Protein AF-A0A257EWG7-F1 (afdb_monomer_lite)

Foldseek 3Di:
DDDDDDPPDPDLPPCQAPVSLVVCVVVVLFQPDDDDDDPPPDPPPPDPPPVVDGDDSVRSVVVSCNGNPDRPPPPCPVPCPPPPPCPVCVVVVVVVVVVVVVVVVVVD

Sequence (108 aa):
MPDKPTSDSPNPPDVVTADALRHGIDRGGAADKVAFPDPAAAPLGTDDEAAGFPPTREQVRMAAASELGPRPAATEETGAIPKLIRHRYAPVILALSFGLALLLVLLD

Secondary structure (DSSP, 8-state):
-PPPP-----PPP---SHHHHHHHIIIII-SS------TT-------S-----PPPHHHHHHHHHHHSSPPP-----S----TTTHHHHHHHHHHHHHHHHHHHHHH-

Radius of gyration: 26.79 Å; chains: 1; bounding box: 55×83×47 Å

pLDDT: mean 70.72, std 14.95, range [42.75, 95.12]

Structure (mmCIF, N/CA/C/O backbone):
data_AF-A0A257EWG7-F1
#
_entry.id   AF-A0A257EWG7-F1
#
loop_
_atom_site.group_PDB
_atom_site.id
_atom_site.type_symbol
_atom_site.label_atom_id
_atom_site.label_alt_id
_atom_site.label_comp_id
_atom_site.label_asym_id
_atom_site.label_entity_id
_atom_site.label_seq_id
_atom_site.pdbx_PDB_ins_code
_atom_site.Cartn_x
_atom_site.Cartn_y
_atom_site.Cartn_z
_atom_site.occupancy
_atom_site.B_iso_or_equiv
_atom_site.auth_seq_id
_atom_site.auth_comp_id
_atom_site.auth_asym_id
_atom_site.auth_atom_id
_atom_site.pdbx_PDB_model_num
ATOM 1 N N . MET A 1 1 ? 10.624 47.685 1.117 1.00 52.25 1 MET A N 1
ATOM 2 C CA . MET A 1 1 ? 9.654 46.601 1.373 1.00 52.25 1 MET A CA 1
ATOM 3 C C . MET A 1 1 ? 10.290 45.316 0.881 1.00 52.25 1 MET A C 1
ATOM 5 O O . MET A 1 1 ? 10.532 45.259 -0.314 1.00 52.25 1 MET A O 1
ATOM 9 N N . PRO A 1 2 ? 10.680 44.366 1.743 1.00 51.62 2 PRO A N 1
ATOM 10 C CA . PRO A 1 2 ? 11.081 43.047 1.272 1.00 51.62 2 PRO A CA 1
ATOM 11 C C . PRO A 1 2 ? 9.847 42.155 1.071 1.00 51.62 2 PRO A C 1
ATOM 13 O O . PRO A 1 2 ? 8.916 42.174 1.880 1.00 51.62 2 PRO A O 1
ATOM 16 N N . ASP A 1 3 ? 9.860 41.423 -0.038 1.00 52.50 3 ASP A N 1
ATOM 17 C CA . ASP A 1 3 ? 8.786 40.578 -0.551 1.00 52.50 3 ASP A CA 1
ATOM 18 C C . ASP A 1 3 ? 8.505 39.350 0.333 1.00 52.50 3 ASP A C 1
ATOM 20 O O . ASP A 1 3 ? 9.395 38.773 0.961 1.00 52.50 3 ASP A O 1
ATOM 24 N N . LYS A 1 4 ? 7.229 38.952 0.386 1.00 55.50 4 LYS A N 1
ATOM 25 C CA . LYS A 1 4 ? 6.715 37.802 1.143 1.00 55.50 4 LYS A CA 1
ATOM 26 C C . LYS A 1 4 ? 7.184 36.490 0.487 1.00 55.50 4 LYS A C 1
ATOM 28 O O . LYS A 1 4 ? 6.992 36.347 -0.719 1.00 55.50 4 LYS A O 1
ATOM 33 N N . PRO A 1 5 ? 7.716 35.506 1.237 1.00 47.91 5 PRO A N 1
ATOM 34 C CA . PRO A 1 5 ? 8.056 34.211 0.658 1.00 47.91 5 PRO A CA 1
ATOM 35 C C . PRO A 1 5 ? 6.779 33.485 0.213 1.00 47.91 5 PRO A C 1
ATOM 37 O O . PRO A 1 5 ? 5.868 33.241 1.008 1.00 47.91 5 PRO A O 1
ATOM 40 N N . THR A 1 6 ? 6.711 33.164 -1.077 1.00 55.03 6 THR A N 1
ATOM 41 C CA . THR A 1 6 ? 5.705 32.298 -1.695 1.00 55.03 6 THR A CA 1
ATOM 42 C C . THR A 1 6 ? 5.903 30.872 -1.186 1.00 55.03 6 THR A C 1
ATOM 44 O O . THR A 1 6 ? 6.751 30.133 -1.683 1.00 55.03 6 THR A O 1
ATOM 47 N N . SER A 1 7 ? 5.148 30.495 -0.155 1.00 53.28 7 SER A N 1
ATOM 48 C CA . SER A 1 7 ? 5.050 29.120 0.331 1.00 53.28 7 SER A CA 1
ATOM 49 C C . SER A 1 7 ? 4.105 28.327 -0.574 1.00 53.28 7 SER A C 1
ATOM 51 O O . SER A 1 7 ? 2.958 28.082 -0.212 1.00 53.28 7 SER A O 1
ATOM 53 N N . ASP A 1 8 ? 4.579 27.963 -1.762 1.00 49.31 8 ASP A N 1
ATOM 54 C CA . ASP A 1 8 ? 3.865 27.081 -2.696 1.00 49.31 8 ASP A CA 1
ATOM 55 C C . ASP A 1 8 ? 4.248 25.606 -2.447 1.00 49.31 8 ASP A C 1
ATOM 57 O O . ASP A 1 8 ? 4.474 24.818 -3.362 1.00 49.31 8 ASP A O 1
ATOM 61 N N . SER A 1 9 ? 4.392 25.232 -1.169 1.00 50.44 9 SER A N 1
ATOM 62 C CA . SER A 1 9 ? 4.481 23.824 -0.780 1.00 50.44 9 SER A CA 1
ATOM 63 C C . SER A 1 9 ? 3.075 23.235 -0.877 1.00 50.44 9 SER A C 1
ATOM 65 O O . SER A 1 9 ? 2.162 23.825 -0.290 1.00 50.44 9 SER A O 1
ATOM 67 N N . PRO A 1 10 ? 2.867 22.088 -1.551 1.00 48.53 10 PRO A N 1
ATOM 68 C CA . PRO A 1 10 ? 1.578 21.416 -1.542 1.00 48.53 10 PRO A CA 1
ATOM 69 C C . PRO A 1 10 ? 1.239 21.113 -0.087 1.00 48.53 10 PRO A C 1
ATOM 71 O O . PRO A 1 10 ? 1.907 20.300 0.554 1.00 48.53 10 PRO A O 1
ATOM 74 N N . ASN A 1 11 ? 0.254 21.818 0.467 1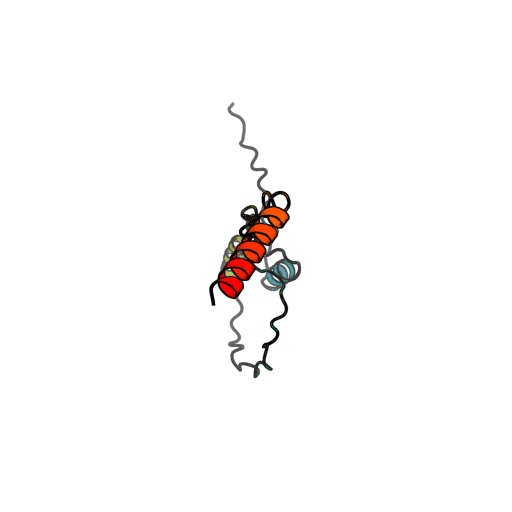.00 49.66 11 ASN A N 1
ATOM 75 C CA . ASN A 1 11 ? -0.294 21.461 1.763 1.00 49.66 11 ASN A CA 1
ATOM 76 C C . ASN A 1 11 ? -0.757 20.002 1.618 1.00 49.66 11 ASN A C 1
ATOM 78 O O . ASN A 1 11 ? -1.500 19.730 0.662 1.00 49.66 11 ASN A O 1
ATOM 82 N N . PRO A 1 12 ? -0.294 19.049 2.455 1.00 52.81 12 PRO A N 1
ATOM 83 C CA . PRO A 1 12 ? -0.848 17.706 2.417 1.00 52.81 12 PRO A CA 1
ATOM 84 C C . PRO A 1 12 ? -2.370 17.854 2.492 1.00 52.81 12 PRO A C 1
ATOM 86 O O . PRO A 1 12 ? -2.845 18.719 3.237 1.00 52.81 12 PRO A O 1
ATOM 89 N N . PRO A 1 13 ? -3.129 17.109 1.665 1.00 54.84 13 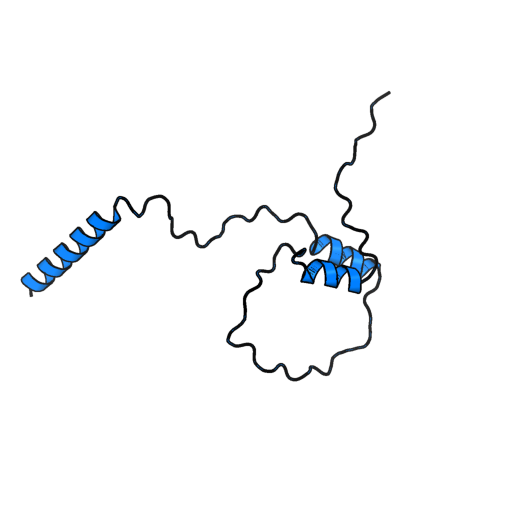PRO A N 1
ATOM 90 C CA . PRO A 1 13 ? -4.578 17.250 1.614 1.00 54.84 13 PRO A CA 1
ATOM 91 C C . PRO A 1 13 ? -5.116 17.239 3.042 1.00 54.84 13 PRO A C 1
ATOM 93 O O . PRO A 1 13 ? -4.577 16.513 3.874 1.00 54.84 13 PRO A O 1
ATOM 96 N N . ASP A 1 14 ? -6.126 18.062 3.330 1.00 61.16 14 ASP A N 1
ATOM 97 C CA . ASP A 1 14 ? -6.769 18.152 4.643 1.00 61.16 14 ASP A CA 1
ATOM 98 C C . ASP A 1 14 ? -7.360 16.781 5.027 1.00 61.16 14 ASP A C 1
ATOM 100 O O . ASP A 1 14 ? -8.553 16.505 4.889 1.00 61.16 14 ASP A O 1
ATOM 104 N N . VAL A 1 15 ? -6.510 15.868 5.493 1.00 61.62 15 VAL A N 1
ATOM 105 C CA . VAL A 1 15 ? -6.881 14.549 5.980 1.00 61.62 15 VAL A CA 1
ATOM 106 C C . VAL A 1 15 ? -7.315 14.747 7.419 1.00 61.62 15 VAL A C 1
ATOM 108 O O . VAL A 1 15 ? -6.564 14.606 8.381 1.00 61.62 15 VAL A O 1
ATOM 111 N N . VAL A 1 16 ? -8.560 15.188 7.548 1.00 72.56 16 VAL A N 1
ATOM 112 C CA . VAL A 1 16 ? -9.164 15.552 8.830 1.00 72.56 16 VAL A CA 1
ATOM 113 C C . VAL A 1 16 ? -9.652 14.310 9.591 1.00 72.56 16 VAL A C 1
ATOM 115 O O . VAL A 1 16 ? -9.871 14.374 10.803 1.00 72.56 16 VAL A O 1
ATOM 118 N N . THR A 1 17 ? -9.823 13.176 8.901 1.00 85.69 17 THR A N 1
ATOM 119 C CA . THR A 1 17 ? -10.386 11.934 9.446 1.00 85.69 17 THR A CA 1
ATOM 120 C C . THR A 1 17 ? -9.521 10.720 9.113 1.00 85.69 17 THR A C 1
ATOM 122 O O . THR A 1 17 ? -8.864 10.668 8.073 1.00 85.69 17 THR A O 1
ATOM 125 N N . ALA A 1 18 ? -9.553 9.711 9.989 1.00 84.62 18 ALA A N 1
ATOM 126 C CA . ALA A 1 18 ? -8.860 8.441 9.769 1.00 84.62 18 ALA A CA 1
ATOM 127 C C . ALA A 1 18 ? -9.330 7.735 8.484 1.00 84.62 18 ALA A C 1
ATOM 129 O O . ALA A 1 18 ? -8.541 7.098 7.795 1.00 84.62 18 ALA A O 1
ATOM 130 N N . ASP A 1 19 ? -10.605 7.899 8.129 1.00 85.38 19 ASP A N 1
ATOM 131 C CA . ASP A 1 19 ? -11.192 7.278 6.944 1.00 85.38 19 ASP A CA 1
ATOM 132 C C . ASP A 1 19 ? -10.686 7.918 5.640 1.00 85.38 19 ASP A C 1
ATOM 134 O O . ASP A 1 19 ? -10.402 7.227 4.661 1.00 85.38 19 ASP A O 1
ATOM 138 N N . ALA A 1 20 ? -10.477 9.240 5.643 1.00 84.56 20 ALA A N 1
ATOM 139 C CA . ALA A 1 20 ? -9.838 9.940 4.532 1.00 84.56 20 ALA A CA 1
ATOM 140 C C . ALA A 1 20 ? -8.358 9.545 4.388 1.00 84.56 20 ALA A C 1
ATOM 142 O O . ALA A 1 20 ? -7.878 9.396 3.262 1.00 84.56 20 ALA A O 1
ATOM 143 N N . LEU A 1 21 ? -7.657 9.326 5.510 1.00 86.06 21 LEU A N 1
ATOM 144 C CA . LEU A 1 21 ? -6.271 8.847 5.509 1.00 86.06 21 LEU A CA 1
ATOM 145 C C . LEU A 1 21 ? -6.183 7.459 4.878 1.00 86.06 21 LEU A C 1
ATOM 147 O O . LEU A 1 21 ? -5.393 7.247 3.960 1.00 86.06 21 LEU A O 1
ATOM 151 N N . ARG A 1 22 ? -7.052 6.545 5.320 1.00 84.88 22 ARG A N 1
ATOM 152 C CA . ARG A 1 22 ? -7.148 5.182 4.795 1.00 84.88 22 ARG A CA 1
ATOM 153 C C . ARG A 1 22 ? -7.385 5.175 3.288 1.00 84.88 22 ARG A C 1
ATOM 155 O O . ARG A 1 22 ? -6.623 4.557 2.557 1.00 84.88 22 ARG A O 1
ATOM 162 N N . HIS A 1 23 ? -8.358 5.948 2.813 1.00 83.44 23 HIS A N 1
ATOM 163 C CA . HIS A 1 23 ? -8.615 6.087 1.381 1.00 83.44 23 HIS A CA 1
ATOM 164 C C . HIS A 1 23 ? -7.415 6.642 0.596 1.00 83.44 23 HIS A C 1
ATOM 166 O O . HIS A 1 23 ?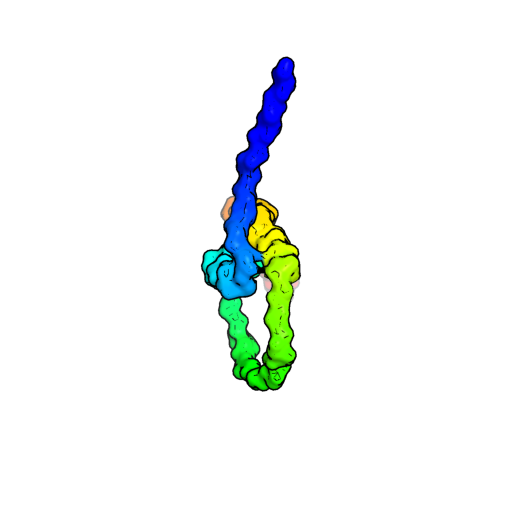 -7.246 6.311 -0.577 1.00 83.44 23 HIS A O 1
ATOM 172 N N . GLY A 1 24 ? -6.597 7.511 1.199 1.00 81.81 24 GLY A N 1
ATOM 173 C CA . GLY A 1 24 ? -5.353 7.989 0.594 1.00 81.81 24 GLY A CA 1
ATOM 174 C C . GLY A 1 24 ? -4.313 6.877 0.448 1.00 81.81 24 GLY A C 1
ATOM 175 O O . GLY A 1 24 ? -3.722 6.730 -0.621 1.00 81.81 24 GLY A O 1
ATOM 176 N N . ILE A 1 25 ? -4.145 6.063 1.492 1.00 81.00 25 ILE A N 1
ATOM 177 C CA . ILE A 1 25 ? -3.212 4.927 1.524 1.00 81.00 25 ILE A CA 1
ATOM 178 C C . ILE A 1 25 ? -3.644 3.836 0.540 1.00 81.00 25 ILE A C 1
ATOM 180 O O . ILE A 1 25 ? -2.830 3.401 -0.272 1.00 81.00 25 ILE A O 1
ATOM 184 N N . ASP A 1 26 ? -4.923 3.455 0.545 1.00 79.31 26 ASP A N 1
ATOM 185 C CA . ASP A 1 26 ? -5.468 2.394 -0.315 1.00 79.31 26 ASP A CA 1
ATOM 186 C C . ASP A 1 26 ? -5.340 2.734 -1.812 1.00 79.31 26 ASP A C 1
ATOM 188 O O . ASP A 1 26 ? -5.213 1.847 -2.655 1.00 79.31 26 ASP A O 1
ATOM 192 N N . ARG A 1 27 ? -5.313 4.030 -2.161 1.00 78.38 27 ARG A N 1
ATOM 193 C CA . ARG A 1 27 ? -5.042 4.514 -3.528 1.00 78.38 27 ARG A CA 1
ATOM 194 C C . ARG A 1 27 ? -3.552 4.585 -3.883 1.00 78.38 27 ARG A C 1
ATOM 196 O O . ARG A 1 27 ? -3.211 5.100 -4.946 1.00 78.38 27 ARG A O 1
ATOM 203 N N . GLY A 1 28 ? -2.669 4.096 -3.017 1.00 73.88 28 GLY A N 1
ATOM 204 C CA . GLY A 1 28 ? -1.221 4.129 -3.222 1.00 73.88 28 GLY A CA 1
ATOM 205 C C . GLY A 1 28 ? -0.574 5.474 -2.887 1.00 73.88 28 GLY A C 1
ATOM 206 O O . GLY A 1 28 ? 0.512 5.765 -3.379 1.00 73.88 28 GLY A O 1
ATOM 207 N N . GLY A 1 29 ? -1.226 6.306 -2.069 1.00 73.06 29 GLY A N 1
ATOM 208 C CA . GLY A 1 29 ? -0.657 7.565 -1.583 1.00 73.06 29 GLY A CA 1
ATOM 209 C C . GLY A 1 29 ? 0.448 7.391 -0.535 1.00 73.06 29 GLY A C 1
ATOM 210 O O . GLY A 1 29 ? 1.135 8.362 -0.239 1.00 73.06 29 GLY A O 1
ATOM 211 N N . ALA A 1 30 ? 0.628 6.178 0.005 1.00 75.19 30 ALA A N 1
ATOM 212 C CA . ALA A 1 30 ? 1.714 5.851 0.925 1.00 75.19 30 ALA A CA 1
ATOM 213 C C . ALA A 1 30 ? 3.025 5.578 0.170 1.00 75.19 30 ALA A C 1
ATOM 215 O O . ALA A 1 30 ? 3.052 4.828 -0.809 1.00 75.19 30 ALA A O 1
ATOM 216 N N . ALA A 1 31 ? 4.118 6.205 0.603 1.00 65.69 31 ALA A N 1
ATOM 217 C CA . ALA A 1 31 ? 5.370 6.245 -0.156 1.00 65.69 31 ALA A CA 1
ATOM 218 C C . ALA A 1 31 ? 6.209 4.949 -0.113 1.00 65.69 31 ALA A C 1
ATOM 220 O O . ALA A 1 31 ? 7.051 4.749 -0.992 1.00 65.69 31 ALA A O 1
ATOM 221 N N . ASP A 1 32 ? 5.991 4.080 0.871 1.00 66.81 32 ASP A N 1
ATOM 222 C CA . ASP A 1 32 ? 6.885 2.978 1.257 1.00 66.81 32 ASP A CA 1
ATOM 223 C C . ASP A 1 32 ? 6.341 1.570 0.949 1.00 66.81 32 ASP A C 1
ATOM 225 O O . ASP A 1 32 ? 7.094 0.595 0.970 1.00 66.81 32 ASP A O 1
ATOM 229 N N . LYS A 1 33 ? 5.049 1.440 0.632 1.00 63.94 33 LYS A N 1
ATOM 230 C CA . LYS A 1 33 ? 4.384 0.137 0.472 1.00 63.94 33 LYS A CA 1
ATOM 231 C C . LYS A 1 33 ? 4.343 -0.291 -0.996 1.00 63.94 33 LYS A C 1
ATOM 233 O O . LYS A 1 33 ? 3.779 0.393 -1.849 1.00 63.94 33 LYS A O 1
ATOM 238 N N . VAL A 1 34 ? 4.926 -1.453 -1.299 1.00 66.69 34 VAL A N 1
ATOM 239 C CA . VAL A 1 34 ? 4.796 -2.124 -2.603 1.00 66.69 34 VAL A CA 1
ATOM 240 C C . VAL A 1 34 ? 3.603 -3.074 -2.543 1.00 66.69 34 VAL A C 1
ATOM 242 O O . VAL A 1 34 ? 3.558 -3.958 -1.692 1.00 66.69 34 VAL A O 1
ATOM 245 N N . ALA A 1 35 ? 2.641 -2.915 -3.453 1.00 64.62 35 ALA A N 1
ATOM 246 C CA . ALA A 1 35 ? 1.517 -3.838 -3.572 1.00 64.62 35 ALA A CA 1
ATOM 247 C C . ALA A 1 35 ? 1.999 -5.182 -4.151 1.00 64.62 35 ALA A C 1
ATOM 249 O O . ALA A 1 35 ? 2.173 -5.311 -5.364 1.00 64.62 35 ALA A O 1
ATOM 250 N N . PHE A 1 36 ? 2.234 -6.175 -3.289 1.00 68.50 36 PHE A N 1
ATOM 251 C CA . PHE A 1 36 ? 2.633 -7.529 -3.680 1.00 68.50 36 PHE A CA 1
ATOM 252 C C . PHE A 1 36 ? 1.771 -8.578 -2.953 1.00 68.50 36 PHE A C 1
ATOM 254 O O . PHE A 1 36 ? 1.620 -8.478 -1.735 1.00 68.50 36 PHE A O 1
ATOM 261 N N . PRO A 1 37 ? 1.188 -9.569 -3.658 1.00 69.31 37 PRO A N 1
ATOM 262 C CA . PRO A 1 37 ? 0.422 -10.636 -3.016 1.00 69.31 37 PRO A CA 1
ATOM 263 C C . PRO A 1 37 ? 1.343 -11.530 -2.178 1.00 69.31 37 PRO A C 1
ATOM 265 O O . PRO A 1 37 ? 2.315 -12.058 -2.712 1.00 69.31 37 PRO A O 1
ATOM 268 N N . ASP A 1 38 ? 1.030 -11.736 -0.897 1.00 74.25 38 ASP A N 1
ATOM 269 C CA . ASP A 1 38 ? 1.726 -12.717 -0.057 1.00 74.25 38 ASP A CA 1
ATOM 270 C C . ASP A 1 38 ? 1.173 -14.135 -0.330 1.00 74.25 38 ASP A C 1
ATOM 272 O O . ASP A 1 38 ? 0.013 -14.407 -0.002 1.00 74.25 38 ASP A O 1
ATOM 276 N N . PRO A 1 39 ? 1.961 -15.059 -0.921 1.00 71.25 39 PRO A N 1
ATOM 277 C CA . PRO A 1 39 ? 1.516 -16.422 -1.220 1.00 71.25 39 PRO A CA 1
ATOM 278 C C . PRO A 1 39 ? 1.233 -17.267 0.029 1.00 71.25 39 PRO A C 1
ATOM 280 O O . PRO A 1 39 ? 0.588 -18.309 -0.083 1.00 71.25 39 PRO A O 1
ATOM 283 N N . ALA A 1 40 ? 1.739 -16.852 1.194 1.00 75.38 40 ALA A N 1
ATOM 284 C CA . ALA A 1 40 ? 1.588 -17.549 2.465 1.00 75.38 40 ALA A CA 1
ATOM 285 C C . ALA A 1 40 ? 0.619 -16.839 3.423 1.00 75.38 40 ALA A C 1
ATOM 287 O O . ALA A 1 40 ? 0.591 -17.191 4.603 1.00 75.38 40 ALA A O 1
ATOM 288 N N . ALA A 1 41 ? -0.188 -15.885 2.938 1.00 73.75 41 ALA A N 1
ATOM 289 C CA . ALA A 1 41 ? -1.245 -15.260 3.727 1.00 73.75 41 ALA A CA 1
ATOM 290 C C . ALA A 1 41 ? -2.233 -16.332 4.224 1.00 73.75 41 ALA A C 1
ATOM 292 O O . ALA A 1 41 ? -3.162 -16.744 3.526 1.00 73.75 41 ALA A O 1
ATOM 293 N N . ALA A 1 42 ? -1.993 -16.828 5.436 1.00 70.81 42 ALA A N 1
ATOM 294 C CA . ALA A 1 42 ? -2.872 -17.758 6.119 1.00 70.81 42 ALA A CA 1
ATOM 295 C C . ALA A 1 42 ? -4.204 -17.059 6.447 1.00 70.81 42 ALA A C 1
ATOM 297 O O . ALA A 1 42 ? -4.242 -15.828 6.540 1.00 70.81 42 ALA A O 1
ATOM 298 N N . PRO A 1 43 ? -5.299 -17.810 6.664 1.00 70.88 43 PRO A N 1
ATOM 299 C CA . PRO A 1 43 ? -6.521 -17.236 7.207 1.00 70.88 43 PRO A CA 1
ATOM 300 C C . PRO A 1 43 ? -6.176 -16.582 8.549 1.00 70.88 43 PRO A C 1
ATOM 302 O O . PRO A 1 43 ? -5.886 -17.287 9.516 1.00 70.88 43 PRO A O 1
ATOM 305 N N . LEU A 1 44 ? -6.147 -15.245 8.603 1.00 63.75 44 LEU A N 1
ATOM 306 C CA . LEU A 1 44 ? -6.027 -14.539 9.872 1.00 63.75 44 LEU A CA 1
ATOM 307 C C . LEU A 1 44 ? -7.259 -14.927 10.689 1.00 63.75 44 LEU A C 1
ATOM 309 O O . LEU A 1 44 ? -8.380 -14.548 10.345 1.00 63.75 44 LEU A O 1
ATOM 313 N N . GLY A 1 45 ? -7.057 -15.714 11.749 1.00 64.25 45 GLY A N 1
ATOM 314 C CA . GLY A 1 45 ? -8.032 -15.785 12.826 1.00 64.25 45 GLY A CA 1
ATOM 315 C C . GLY A 1 45 ? -8.321 -14.350 13.241 1.00 64.25 45 GLY A C 1
ATOM 316 O O . GLY A 1 45 ? -7.385 -13.578 13.442 1.00 64.25 45 GLY A O 1
ATOM 317 N N . THR A 1 46 ? -9.594 -13.968 13.225 1.00 61.72 46 THR A N 1
ATOM 318 C CA . THR A 1 46 ? -10.026 -12.625 13.601 1.00 61.72 46 THR A CA 1
ATOM 319 C C . THR A 1 46 ? -9.477 -12.337 14.989 1.00 61.72 46 THR A C 1
ATOM 321 O O . THR A 1 46 ? -9.864 -12.997 15.946 1.00 61.72 46 THR A O 1
ATOM 324 N N . ASP A 1 47 ? -8.515 -11.424 15.067 1.00 62.47 47 ASP A N 1
ATOM 325 C CA . ASP A 1 47 ? -8.014 -10.938 16.340 1.00 62.47 47 ASP A CA 1
ATOM 326 C C . ASP A 1 47 ? -9.172 -10.217 17.045 1.00 62.47 47 ASP A C 1
ATOM 328 O O . ASP A 1 47 ? -9.835 -9.369 16.439 1.00 62.47 47 ASP A O 1
ATOM 332 N N . ASP A 1 48 ? -9.453 -10.588 18.295 1.00 55.31 48 ASP A N 1
ATOM 333 C CA . ASP A 1 48 ? -10.544 -10.024 19.108 1.00 55.31 48 ASP A CA 1
ATOM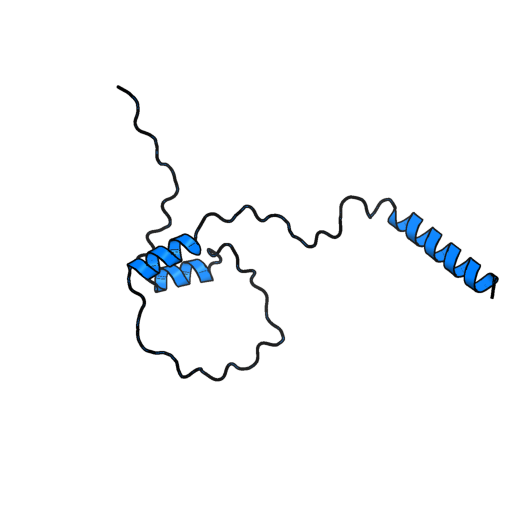 334 C C . ASP A 1 48 ? -10.259 -8.561 19.522 1.00 55.31 48 ASP A C 1
ATOM 336 O O . ASP A 1 48 ? -11.071 -7.902 20.178 1.00 55.31 48 ASP A O 1
ATOM 340 N N . GLU A 1 49 ? -9.117 -8.003 19.126 1.00 57.50 49 GLU A N 1
ATOM 341 C CA . GLU A 1 49 ? -8.639 -6.694 19.558 1.00 57.50 49 GLU A CA 1
ATOM 342 C C . GLU A 1 49 ? -9.110 -5.528 18.669 1.00 57.50 49 GLU A C 1
ATOM 344 O O . GLU A 1 49 ? -8.333 -4.702 18.193 1.00 57.50 49 GLU A O 1
ATOM 349 N N . ALA A 1 50 ? -10.423 -5.358 18.513 1.00 65.94 50 ALA A N 1
ATOM 350 C CA . ALA A 1 50 ? -10.982 -4.046 18.175 1.00 65.94 50 ALA A CA 1
ATOM 351 C C . ALA A 1 50 ? -11.282 -3.277 19.474 1.00 65.94 50 ALA A C 1
ATOM 353 O O . ALA A 1 50 ? -12.439 -3.082 19.839 1.00 65.94 50 ALA A O 1
ATOM 354 N N . ALA A 1 51 ? -10.241 -2.824 20.184 1.00 61.91 51 ALA A N 1
ATOM 355 C CA . ALA A 1 51 ? -10.338 -2.198 21.514 1.00 61.91 51 ALA A CA 1
ATOM 356 C C . ALA A 1 51 ? -11.154 -0.878 21.587 1.00 61.91 51 ALA A C 1
ATOM 358 O O . ALA A 1 51 ? -11.198 -0.236 22.632 1.00 61.91 51 ALA A O 1
ATOM 359 N N . GLY A 1 52 ? -11.816 -0.447 20.508 1.00 65.56 52 GLY A N 1
ATOM 360 C CA . GLY A 1 52 ? -12.842 0.601 20.544 1.00 65.56 52 GLY A CA 1
ATOM 361 C C . GLY A 1 52 ? -12.345 2.036 20.747 1.00 65.56 52 GLY A C 1
ATOM 362 O O . GLY A 1 52 ? -13.169 2.939 20.873 1.00 65.56 52 GLY A O 1
ATOM 363 N N . PHE A 1 53 ? -11.033 2.280 20.750 1.00 74.00 53 PHE A N 1
ATOM 364 C CA . PHE A 1 53 ? -10.465 3.623 20.889 1.00 74.00 53 PHE A CA 1
ATOM 365 C C . PHE A 1 53 ? -10.105 4.214 19.519 1.00 74.00 53 PHE A C 1
ATOM 367 O O . PHE A 1 53 ? -9.054 3.881 18.968 1.00 74.00 53 PHE A O 1
ATOM 374 N N . PRO A 1 54 ? -10.947 5.092 18.939 1.00 74.56 54 PRO A N 1
ATOM 375 C CA . PRO A 1 54 ? -10.602 5.763 17.696 1.00 74.56 54 PRO A CA 1
ATOM 376 C C . PRO A 1 54 ? -9.432 6.741 17.910 1.00 74.56 54 PRO A C 1
ATOM 378 O O . PRO A 1 54 ? -9.338 7.369 18.970 1.00 74.56 54 PRO A O 1
ATOM 381 N N . PRO A 1 55 ? -8.558 6.926 16.905 1.00 80.38 55 PRO A N 1
ATOM 382 C CA . PRO A 1 55 ? -7.456 7.873 16.993 1.00 80.38 55 PRO A CA 1
ATOM 383 C C . PRO A 1 55 ? -7.975 9.312 17.093 1.00 80.38 55 PRO A C 1
ATOM 385 O O . PRO A 1 55 ? -8.946 9.710 16.443 1.00 80.38 55 PRO A O 1
ATOM 388 N N . THR A 1 56 ? -7.290 10.122 17.894 1.00 86.38 56 THR A N 1
ATOM 389 C CA . THR A 1 56 ? -7.544 11.563 17.979 1.00 86.38 56 THR A CA 1
ATOM 390 C C . THR A 1 56 ? -7.150 12.266 16.676 1.00 86.38 56 THR A C 1
ATOM 392 O O . THR A 1 56 ? -6.315 11.788 15.907 1.00 86.38 56 THR A O 1
ATOM 395 N N . ARG A 1 57 ? -7.713 13.454 16.428 1.00 83.94 57 ARG A N 1
ATOM 396 C CA . ARG A 1 57 ? -7.418 14.245 15.217 1.00 83.94 57 ARG A CA 1
ATOM 397 C C . ARG A 1 57 ? -5.934 14.573 15.061 1.00 83.94 57 ARG A C 1
ATOM 399 O O . ARG A 1 57 ? -5.429 14.566 13.946 1.00 83.94 57 ARG A O 1
ATOM 406 N N . GLU A 1 58 ? -5.243 14.836 16.167 1.00 83.69 58 GLU A N 1
ATOM 407 C CA . GLU A 1 58 ? -3.814 15.142 16.133 1.00 83.69 58 GLU A CA 1
ATOM 408 C C . GLU A 1 58 ? -2.986 13.911 15.752 1.00 83.69 58 GLU A C 1
ATOM 410 O O . GLU A 1 58 ? -2.082 14.008 14.930 1.00 83.69 58 GLU A O 1
ATOM 415 N N . GLN A 1 59 ? -3.356 12.726 16.247 1.00 85.19 59 GLN A N 1
ATOM 416 C CA . GLN A 1 59 ? -2.725 11.469 15.834 1.00 85.19 59 GLN A CA 1
ATOM 417 C C . GLN A 1 59 ? -2.938 11.181 14.345 1.00 85.19 59 GLN A C 1
ATOM 419 O O . GLN A 1 59 ? -1.996 10.787 13.663 1.00 85.19 59 GLN A O 1
ATOM 424 N N . VAL A 1 60 ? -4.144 11.431 13.821 1.00 86.00 60 VAL A N 1
ATOM 425 C CA . VAL A 1 60 ? -4.423 11.281 12.383 1.00 86.00 60 VAL A CA 1
ATOM 426 C C . VAL A 1 60 ? -3.583 12.255 11.558 1.00 86.00 60 VAL A C 1
ATOM 428 O O . VAL A 1 60 ? -3.035 11.861 10.534 1.00 86.00 60 VAL A O 1
ATOM 431 N N . ARG A 1 61 ? -3.432 13.505 12.008 1.00 84.81 61 ARG A N 1
ATOM 432 C CA . ARG A 1 61 ? -2.606 14.505 11.320 1.00 84.81 61 A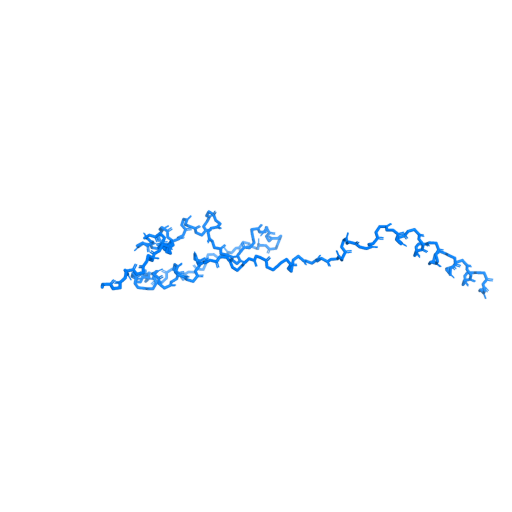RG A CA 1
ATOM 433 C C . ARG A 1 61 ? -1.127 14.113 11.307 1.00 84.81 61 ARG A C 1
ATOM 435 O O . ARG A 1 61 ? -0.495 14.199 10.257 1.00 84.81 61 ARG A O 1
ATOM 442 N N . MET A 1 62 ? -0.591 13.666 12.444 1.00 85.25 62 MET A N 1
ATOM 443 C CA . MET A 1 62 ? 0.789 13.177 12.529 1.00 85.25 62 MET A CA 1
ATOM 444 C C . MET A 1 62 ? 1.017 11.986 11.591 1.00 85.25 62 MET A C 1
ATOM 446 O O . MET A 1 62 ? 1.992 11.982 10.844 1.00 85.25 62 MET A O 1
ATOM 450 N N . ALA A 1 63 ? 0.088 11.025 11.571 1.00 84.44 63 ALA A N 1
ATOM 451 C CA . ALA A 1 63 ? 0.156 9.872 10.677 1.00 84.44 63 ALA A CA 1
ATOM 452 C C . ALA A 1 63 ? 0.036 10.269 9.195 1.00 84.44 63 ALA A C 1
ATOM 454 O O . ALA A 1 63 ? 0.765 9.758 8.352 1.00 84.44 63 ALA A O 1
ATOM 455 N N . ALA A 1 64 ? -0.842 11.216 8.857 1.00 84.31 64 ALA A N 1
ATOM 456 C CA . ALA A 1 64 ? -0.970 11.713 7.490 1.00 84.31 64 ALA A CA 1
ATOM 457 C C . ALA A 1 64 ? 0.330 12.361 6.992 1.00 84.31 64 ALA A C 1
ATOM 459 O O . ALA A 1 64 ? 0.715 12.144 5.846 1.00 84.31 64 ALA A O 1
ATOM 460 N N . ALA A 1 65 ? 1.032 13.108 7.849 1.00 82.31 65 ALA A N 1
ATOM 461 C CA . ALA A 1 65 ? 2.307 13.728 7.499 1.00 82.31 65 ALA A CA 1
ATOM 462 C C . ALA A 1 65 ? 3.424 12.700 7.240 1.00 82.31 65 ALA A C 1
ATOM 464 O O . ALA A 1 65 ? 4.254 12.924 6.359 1.00 82.31 65 ALA A O 1
ATOM 465 N N . SER A 1 66 ? 3.446 11.582 7.975 1.00 80.19 66 SER A N 1
ATOM 466 C CA . SER A 1 66 ? 4.432 10.514 7.767 1.00 80.19 66 SER A CA 1
ATOM 467 C C . SER A 1 66 ? 4.100 9.617 6.576 1.00 80.19 66 SER A C 1
ATOM 469 O O . SER A 1 66 ? 4.999 9.234 5.835 1.00 80.19 66 SER A O 1
ATOM 471 N N . GLU A 1 67 ? 2.824 9.285 6.382 1.00 80.56 67 GLU A N 1
ATOM 472 C CA . GLU A 1 67 ? 2.386 8.316 5.370 1.00 80.56 67 GLU A CA 1
ATOM 473 C C . GLU A 1 67 ? 2.247 8.955 3.980 1.00 80.56 67 GLU A C 1
ATOM 475 O O . GLU A 1 67 ? 2.624 8.343 2.987 1.00 80.56 67 GLU A O 1
ATOM 480 N N . LEU A 1 68 ? 1.740 10.192 3.894 1.00 81.00 68 LEU A N 1
ATOM 481 C CA . LEU A 1 68 ? 1.489 10.899 2.625 1.00 81.00 68 LEU A CA 1
ATOM 482 C C . LEU A 1 68 ? 2.606 11.888 2.254 1.00 81.00 68 LEU A C 1
ATOM 484 O O . LEU A 1 68 ? 2.430 12.715 1.355 1.00 81.00 68 LEU A O 1
ATOM 488 N N . GLY A 1 69 ? 3.729 11.853 2.976 1.00 70.75 69 GLY A N 1
ATOM 489 C CA . GLY A 1 69 ? 4.875 12.723 2.734 1.00 70.75 69 GLY A CA 1
ATOM 490 C C . GLY A 1 69 ? 5.478 12.545 1.331 1.00 70.75 69 GLY A C 1
ATOM 491 O O . GLY A 1 69 ? 5.191 11.563 0.640 1.00 70.75 69 GLY A O 1
ATOM 492 N N . PRO A 1 70 ? 6.333 13.487 0.883 1.00 61.12 70 PRO A N 1
ATOM 493 C CA . PRO A 1 70 ? 6.991 13.398 -0.413 1.00 61.12 70 PRO A CA 1
ATOM 494 C C . PRO A 1 70 ? 7.713 12.061 -0.529 1.00 61.12 70 PRO A C 1
ATOM 496 O O . PRO A 1 70 ? 8.574 11.749 0.294 1.00 61.12 70 PRO A O 1
ATOM 499 N N . ARG A 1 71 ? 7.365 11.281 -1.558 1.00 59.06 71 ARG A N 1
ATOM 500 C CA . ARG A 1 71 ? 8.073 10.046 -1.883 1.00 59.06 71 ARG A CA 1
ATOM 501 C C . ARG A 1 71 ? 9.555 10.414 -2.001 1.00 59.06 71 ARG A C 1
ATOM 503 O O . ARG A 1 71 ? 9.869 11.218 -2.886 1.00 59.06 71 ARG A O 1
ATOM 510 N N . PRO A 1 72 ? 10.469 9.897 -1.152 1.00 54.72 72 PRO A N 1
ATOM 511 C CA . PRO A 1 72 ? 11.878 9.977 -1.496 1.00 54.72 72 PRO A CA 1
ATOM 512 C C . PRO A 1 72 ? 11.954 9.364 -2.887 1.00 54.72 72 PRO A C 1
ATOM 514 O O . PRO A 1 72 ? 11.422 8.267 -3.079 1.00 54.72 72 PRO A O 1
ATOM 517 N N . ALA A 1 73 ? 12.449 10.134 -3.870 1.00 54.56 73 ALA A N 1
ATOM 518 C CA . ALA A 1 73 ? 12.594 9.666 -5.245 1.00 54.56 73 ALA A CA 1
ATOM 519 C C . ALA A 1 73 ? 13.113 8.250 -5.126 1.00 54.56 73 ALA A C 1
ATOM 521 O O . ALA A 1 73 ? 14.120 8.091 -4.440 1.00 54.56 73 ALA A O 1
ATOM 522 N N . ALA A 1 74 ? 12.339 7.265 -5.607 1.00 52.28 74 ALA A N 1
ATOM 523 C CA . ALA A 1 74 ? 12.659 5.871 -5.373 1.00 52.28 74 ALA A CA 1
ATOM 524 C C . ALA A 1 74 ? 14.126 5.740 -5.751 1.00 52.28 74 ALA A C 1
ATOM 526 O O . ALA A 1 74 ? 14.461 5.855 -6.931 1.00 52.28 74 ALA A O 1
ATOM 527 N N . THR A 1 75 ? 15.013 5.627 -4.756 1.00 46.84 75 THR A N 1
ATOM 528 C CA . THR A 1 75 ? 16.340 5.143 -5.051 1.00 46.84 75 THR A CA 1
ATOM 529 C C . THR A 1 75 ? 15.988 3.806 -5.632 1.00 46.84 75 THR A C 1
ATOM 531 O O . THR A 1 75 ? 15.323 2.995 -4.983 1.00 46.84 75 THR A O 1
ATOM 534 N N . GLU A 1 76 ? 16.271 3.666 -6.914 1.00 51.09 76 GLU A N 1
ATOM 535 C CA . GLU A 1 76 ? 16.212 2.426 -7.646 1.00 51.09 76 GLU A CA 1
ATOM 536 C C . GLU A 1 76 ? 17.242 1.475 -7.006 1.00 51.09 76 GLU A C 1
ATOM 538 O O . GLU A 1 76 ? 18.162 1.004 -7.651 1.00 51.09 76 GLU A O 1
ATOM 543 N N . GLU A 1 77 ? 17.039 1.132 -5.733 1.00 48.62 77 GLU A N 1
ATOM 544 C CA . GLU A 1 77 ? 17.308 -0.160 -5.123 1.00 48.62 77 GLU A CA 1
ATOM 545 C C . GLU A 1 77 ? 16.262 -1.160 -5.670 1.00 48.62 77 GLU A C 1
ATOM 547 O O . GLU A 1 77 ? 15.861 -2.127 -5.028 1.00 48.62 77 GLU A O 1
ATOM 552 N N . THR A 1 78 ? 15.814 -0.964 -6.920 1.00 42.75 78 THR A N 1
ATOM 553 C CA . THR A 1 78 ? 15.768 -2.057 -7.876 1.00 42.75 78 THR A CA 1
ATOM 554 C C . THR A 1 78 ? 16.983 -2.910 -7.558 1.00 42.75 78 THR A C 1
ATOM 556 O O . THR A 1 78 ? 18.106 -2.408 -7.563 1.00 42.75 78 THR A O 1
ATOM 559 N N . GLY A 1 79 ? 16.757 -4.189 -7.259 1.00 43.91 79 GLY A N 1
ATOM 560 C CA . GLY A 1 79 ? 17.758 -5.234 -7.395 1.00 43.91 79 GLY A CA 1
ATOM 561 C C . GLY A 1 79 ? 18.274 -5.214 -8.830 1.00 43.91 79 GLY A C 1
ATOM 562 O O . GLY A 1 79 ? 17.930 -6.059 -9.659 1.00 43.91 79 GLY A O 1
ATOM 563 N N . ALA A 1 80 ? 19.052 -4.186 -9.147 1.00 46.41 80 ALA A N 1
ATOM 564 C CA . ALA A 1 80 ? 19.659 -3.914 -10.409 1.00 46.41 80 ALA A CA 1
ATOM 565 C C . ALA A 1 80 ? 20.836 -4.861 -10.421 1.00 46.41 80 ALA A C 1
ATOM 567 O O . ALA A 1 80 ? 21.987 -4.491 -10.215 1.00 46.41 80 ALA A O 1
ATOM 568 N N . ILE A 1 81 ? 20.530 -6.124 -10.713 1.00 54.22 81 ILE A N 1
ATOM 569 C CA . ILE A 1 81 ? 21.419 -6.896 -11.555 1.00 54.22 81 ILE A CA 1
ATOM 570 C C . ILE A 1 81 ? 21.843 -5.919 -12.658 1.00 54.22 81 ILE A C 1
ATOM 572 O O . ILE A 1 81 ? 20.961 -5.478 -13.403 1.00 54.22 81 ILE A O 1
ATOM 576 N N . PRO A 1 82 ? 23.120 -5.504 -12.725 1.00 44.81 82 PRO A N 1
ATOM 577 C CA . PRO A 1 82 ? 23.529 -4.376 -13.545 1.00 44.81 82 PRO A CA 1
ATOM 578 C C . PRO A 1 82 ? 23.185 -4.677 -15.005 1.00 44.81 82 PRO A C 1
ATOM 580 O O . PRO A 1 82 ? 23.875 -5.427 -15.699 1.00 44.81 82 PRO A O 1
ATOM 583 N N . LYS A 1 83 ? 22.067 -4.116 -15.478 1.00 56.31 83 LYS A N 1
ATOM 584 C CA . LYS A 1 83 ? 21.529 -4.344 -16.825 1.00 56.31 83 LYS A CA 1
ATOM 585 C C . LYS A 1 83 ? 22.242 -3.515 -17.891 1.00 56.31 83 LYS A C 1
ATOM 587 O O . LYS A 1 83 ? 21.832 -3.563 -19.044 1.00 56.31 83 LYS A O 1
ATOM 592 N N . LEU A 1 84 ? 23.323 -2.808 -17.551 1.00 54.06 84 LEU A N 1
ATOM 593 C CA . LEU A 1 84 ? 23.973 -1.894 -18.492 1.00 54.06 84 LEU A CA 1
ATOM 594 C C . LEU A 1 84 ? 25.315 -2.365 -19.071 1.00 54.06 84 LEU A C 1
ATOM 596 O O . LEU A 1 84 ? 25.815 -1.723 -19.986 1.00 54.06 84 LEU A O 1
ATOM 600 N N . ILE A 1 85 ? 25.880 -3.503 -18.635 1.00 56.22 85 ILE A N 1
ATOM 601 C CA . ILE A 1 85 ? 27.142 -4.032 -19.217 1.00 56.22 85 ILE A CA 1
ATOM 602 C C . ILE A 1 85 ? 27.076 -5.537 -19.567 1.00 56.22 85 ILE A C 1
ATOM 604 O O . ILE A 1 85 ? 27.988 -6.087 -20.179 1.00 56.22 85 ILE A O 1
ATOM 608 N N . ARG A 1 86 ? 25.978 -6.246 -19.269 1.00 57.41 86 ARG A N 1
ATOM 609 C CA . ARG A 1 86 ? 25.968 -7.716 -19.398 1.00 57.41 86 ARG A CA 1
ATOM 610 C C . ARG A 1 86 ? 25.869 -8.245 -20.835 1.00 57.41 86 ARG A C 1
ATOM 612 O O . ARG A 1 86 ? 26.501 -9.249 -21.145 1.00 57.41 86 ARG A O 1
ATOM 619 N N . HIS A 1 87 ? 25.126 -7.599 -21.735 1.00 57.28 87 HIS A N 1
ATOM 620 C CA . HIS A 1 87 ? 24.828 -8.215 -23.040 1.00 57.28 87 HIS A CA 1
ATOM 621 C C . HIS A 1 87 ? 26.031 -8.326 -23.983 1.00 57.28 87 HIS A C 1
ATOM 623 O O . HIS A 1 87 ? 26.097 -9.272 -24.762 1.00 57.28 87 HIS A O 1
ATOM 629 N N . ARG A 1 88 ? 27.007 -7.416 -23.894 1.00 67.25 88 ARG A N 1
ATOM 630 C CA . ARG A 1 88 ? 28.153 -7.413 -24.816 1.00 67.25 88 ARG A CA 1
ATOM 631 C C . ARG A 1 88 ? 29.199 -8.481 -24.488 1.00 67.25 88 ARG A C 1
ATOM 633 O O . ARG A 1 88 ? 29.859 -8.972 -25.395 1.00 67.25 88 ARG A O 1
ATOM 640 N N . TYR A 1 89 ? 29.314 -8.871 -23.218 1.00 75.25 89 TYR A N 1
ATOM 641 C CA . TYR A 1 89 ? 30.297 -9.860 -22.759 1.00 75.25 89 TYR A CA 1
ATOM 642 C C . TYR A 1 89 ? 29.686 -11.219 -22.399 1.00 75.25 89 TYR A C 1
ATOM 644 O O . TYR A 1 89 ? 30.426 -12.187 -22.247 1.00 75.25 89 TYR A O 1
ATOM 652 N N . ALA A 1 90 ? 28.353 -11.327 -22.327 1.00 77.75 90 ALA A N 1
ATOM 653 C CA . ALA A 1 90 ? 27.647 -12.592 -22.118 1.00 77.75 90 ALA A CA 1
ATOM 654 C C . ALA A 1 90 ? 28.128 -13.746 -23.027 1.00 77.75 90 ALA A C 1
ATOM 656 O O . ALA A 1 90 ? 28.407 -14.816 -22.481 1.00 77.75 90 ALA A O 1
ATOM 657 N N . PRO A 1 91 ? 28.297 -13.576 -24.360 1.00 82.81 91 PRO A N 1
ATOM 658 C CA . PRO A 1 91 ? 28.777 -14.676 -25.199 1.00 82.81 91 PRO A CA 1
ATOM 659 C C . PRO A 1 91 ? 30.235 -15.062 -24.900 1.00 82.81 91 PRO A C 1
ATOM 661 O O . PRO A 1 91 ? 30.572 -16.239 -24.953 1.00 82.81 91 PRO A O 1
ATOM 664 N N . VAL A 1 92 ? 31.091 -14.101 -24.528 1.00 87.94 92 VAL A N 1
ATOM 665 C CA . VAL A 1 92 ? 32.505 -14.360 -24.192 1.00 87.94 92 VAL A CA 1
ATOM 666 C C . VAL A 1 92 ? 32.620 -15.157 -22.892 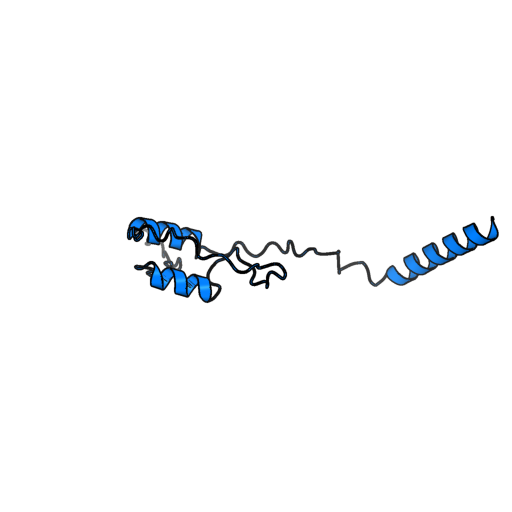1.00 87.94 92 VAL A C 1
ATOM 668 O O . VAL A 1 92 ? 33.366 -16.129 -22.827 1.00 87.94 92 VAL A O 1
ATOM 671 N N . ILE A 1 93 ? 31.845 -14.790 -21.869 1.00 87.44 93 ILE A N 1
ATOM 672 C CA . ILE A 1 93 ? 31.833 -15.490 -20.575 1.00 87.44 93 ILE A CA 1
ATOM 673 C C . ILE A 1 93 ? 31.293 -16.923 -20.735 1.00 87.44 93 ILE A C 1
ATOM 675 O O . ILE A 1 93 ? 31.853 -17.862 -20.165 1.00 87.44 93 ILE A O 1
ATOM 679 N N . LEU A 1 94 ? 30.250 -17.117 -21.552 1.00 90.06 94 LEU A N 1
ATOM 680 C CA . LEU A 1 94 ? 29.735 -18.452 -21.885 1.00 90.06 94 LEU A CA 1
ATOM 681 C C . LEU A 1 94 ? 30.769 -19.303 -22.634 1.00 90.06 94 LEU A C 1
ATOM 683 O O . LEU A 1 94 ? 30.968 -20.462 -22.285 1.00 90.06 94 LEU A O 1
ATOM 687 N N . ALA A 1 95 ? 31.474 -18.731 -23.612 1.00 91.12 95 ALA A N 1
ATOM 688 C CA . ALA A 1 95 ? 32.509 -19.454 -24.350 1.00 91.12 95 ALA A CA 1
ATOM 689 C C . ALA A 1 95 ? 33.692 -19.862 -23.454 1.00 91.12 95 ALA A C 1
ATOM 691 O O . ALA A 1 95 ? 34.158 -20.997 -23.535 1.00 91.12 95 ALA A O 1
ATOM 692 N N . LEU A 1 96 ? 34.148 -18.970 -22.565 1.00 93.62 96 LEU A N 1
ATOM 693 C CA . LEU A 1 96 ? 35.234 -19.266 -21.624 1.00 93.62 96 LEU A CA 1
ATOM 694 C C . LEU A 1 96 ? 34.842 -20.339 -20.605 1.00 93.62 96 LEU A C 1
ATOM 696 O O . LEU A 1 96 ? 35.619 -21.258 -20.363 1.00 93.62 96 LEU A O 1
ATOM 700 N N . SER A 1 97 ? 33.641 -20.247 -20.029 1.00 91.94 97 SER A N 1
ATOM 701 C CA . SER A 1 97 ? 33.149 -21.253 -19.076 1.00 91.94 97 SER A CA 1
ATOM 702 C C . SER A 1 97 ? 32.972 -22.625 -19.728 1.00 91.94 97 SER A C 1
ATOM 704 O O . SER A 1 97 ? 33.397 -23.624 -19.151 1.00 91.94 97 SER A O 1
ATOM 706 N N . PHE A 1 98 ? 32.435 -22.680 -20.951 1.00 95.00 98 PHE A N 1
ATOM 707 C CA . PHE A 1 98 ? 32.322 -23.924 -21.713 1.00 95.00 98 PHE A CA 1
ATOM 708 C C . PHE A 1 98 ? 33.695 -24.515 -22.064 1.00 95.00 98 PHE A C 1
ATOM 710 O O . PHE A 1 98 ? 33.917 -25.706 -21.864 1.00 95.00 98 PHE A O 1
ATOM 717 N N . GLY A 1 99 ? 34.638 -23.689 -22.531 1.00 95.00 99 GLY A N 1
ATOM 718 C CA . GLY A 1 99 ? 36.001 -24.130 -22.840 1.00 95.00 99 GLY A CA 1
ATOM 719 C C . GLY A 1 99 ? 36.750 -24.657 -21.614 1.00 95.00 99 GLY A C 1
ATOM 720 O O . GLY A 1 99 ? 37.406 -25.692 -21.698 1.00 95.00 99 GLY A O 1
ATOM 721 N N . LEU A 1 100 ? 36.607 -23.992 -20.463 1.00 95.12 100 LEU A N 1
ATOM 722 C CA . LEU A 1 100 ? 37.187 -24.447 -19.199 1.00 95.12 100 LEU A CA 1
ATOM 723 C C . LEU A 1 100 ? 36.580 -25.781 -18.744 1.00 95.12 100 LEU A C 1
ATOM 725 O O . LEU A 1 100 ? 37.320 -26.678 -18.355 1.00 95.12 100 LEU A O 1
ATOM 729 N N . ALA A 1 101 ? 35.255 -25.935 -18.822 1.00 92.38 101 ALA A N 1
ATOM 730 C CA . ALA A 1 101 ? 34.591 -27.192 -18.484 1.00 92.38 101 ALA A CA 1
ATOM 731 C C . ALA A 1 101 ? 35.058 -28.341 -19.393 1.00 92.38 101 ALA A C 1
ATOM 733 O O . ALA A 1 101 ? 35.363 -29.423 -18.901 1.00 92.38 101 ALA A O 1
ATOM 734 N N . LEU A 1 102 ? 35.178 -28.091 -20.702 1.00 93.50 102 LEU A N 1
ATOM 735 C CA . LEU A 1 102 ? 35.664 -29.082 -21.662 1.00 93.50 102 LEU A CA 1
ATOM 736 C C . LEU A 1 102 ? 37.116 -29.488 -21.369 1.00 93.50 102 LEU A C 1
ATOM 738 O O . LEU A 1 102 ? 37.430 -30.672 -21.392 1.00 93.50 102 LEU A O 1
ATOM 742 N N . LEU A 1 103 ? 37.983 -28.519 -21.053 1.00 93.25 103 LEU A N 1
ATOM 743 C CA . LEU A 1 103 ? 39.371 -28.771 -20.661 1.00 93.25 103 LEU A CA 1
ATOM 744 C C . LEU A 1 103 ? 39.447 -29.661 -19.417 1.00 93.25 103 LEU A C 1
ATOM 746 O O . LEU A 1 103 ? 40.230 -30.601 -19.408 1.00 93.25 103 LEU A O 1
ATOM 750 N N . LEU A 1 104 ? 38.645 -29.372 -18.388 1.00 93.88 104 LEU A N 1
ATOM 751 C CA . LEU A 1 104 ? 38.622 -30.164 -17.157 1.00 93.88 104 LEU A CA 1
ATOM 752 C C . LEU A 1 104 ? 38.146 -31.598 -17.413 1.00 93.88 104 LEU A C 1
ATOM 754 O O . LEU A 1 104 ? 38.744 -32.518 -16.879 1.00 93.88 104 LEU A O 1
ATOM 758 N N . VAL A 1 105 ? 37.138 -31.788 -18.271 1.00 89.62 105 VAL A N 1
ATOM 759 C CA . VAL A 1 105 ? 36.662 -33.121 -18.688 1.00 89.62 105 VAL A CA 1
ATOM 760 C C . VAL A 1 105 ? 37.700 -33.874 -19.528 1.00 89.62 105 VAL A C 1
ATOM 762 O O . VAL A 1 105 ? 37.728 -35.094 -19.508 1.00 89.62 105 VAL A O 1
ATOM 765 N N . LEU A 1 106 ? 38.540 -33.167 -20.287 1.00 90.50 106 LEU A N 1
ATOM 766 C CA . LEU A 1 106 ? 39.618 -33.758 -21.092 1.00 90.50 106 LEU A CA 1
ATOM 767 C C . LEU A 1 106 ? 40.892 -34.053 -20.283 1.00 90.50 106 LEU A C 1
ATOM 769 O O . LEU A 1 106 ? 41.766 -34.760 -20.783 1.00 90.50 106 LEU A O 1
ATOM 773 N N . LEU A 1 107 ? 41.034 -33.448 -19.100 1.00 89.19 107 LEU A N 1
ATOM 774 C CA . LEU A 1 107 ? 42.155 -33.659 -18.178 1.00 89.19 107 LEU A CA 1
ATOM 775 C C . LEU A 1 107 ? 41.880 -34.744 -17.125 1.00 89.19 107 LEU A C 1
ATOM 777 O O . LEU A 1 107 ? 42.815 -35.107 -16.410 1.00 89.19 107 LEU A O 1
ATOM 781 N N . ASP A 1 108 ? 40.633 -35.201 -17.024 1.00 68.88 108 ASP A N 1
ATOM 782 C CA . ASP A 1 108 ? 40.192 -36.361 -16.238 1.00 68.88 108 ASP A CA 1
ATOM 783 C C . ASP A 1 108 ? 40.348 -37.644 -17.079 1.00 68.88 108 ASP A C 1
ATOM 785 O O . ASP A 1 108 ? 40.922 -38.635 -16.571 1.00 68.88 108 ASP A O 1
#